Protein AF-A0A3C1T9B8-F1 (afdb_monomer_lite)

Radius of gyration: 17.52 Å; chains: 1; bounding box: 44×21×51 Å

Secondary structure (DSSP, 8-state):
-HHHHHHHHHHHHHT------EEEEEETTEEEEEEGGGEEEEEEETTEEEEEETT--EEEESS-HHHHHTT-

Foldseek 3Di:
DVVVVVVVVVVVVVPPLQADQWDFFDDPPHTDIGGPVQWPDWDDDPNWIWTAGPVRDITTDPDDPVRNVSRD

pLDDT: mean 87.99, std 10.48, range [60.34, 98.19]

Structure (mmCIF, N/CA/C/O backbone):
data_AF-A0A3C1T9B8-F1
#
_entry.id  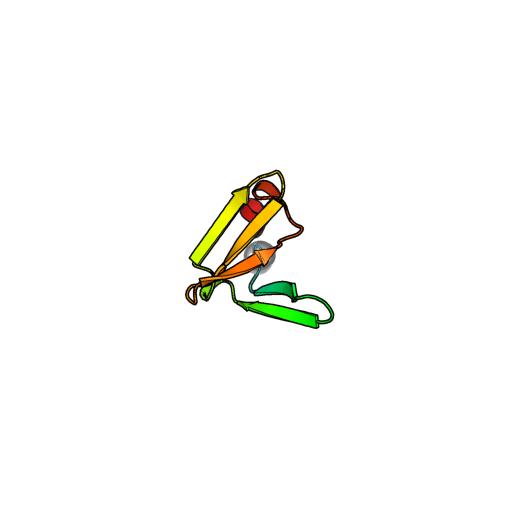 AF-A0A3C1T9B8-F1
#
loop_
_atom_site.group_PDB
_atom_site.id
_atom_site.type_symbol
_atom_site.label_atom_id
_atom_site.label_alt_id
_atom_site.label_comp_id
_atom_site.label_asym_id
_atom_site.label_entity_id
_atom_site.label_seq_id
_atom_site.pdbx_PDB_ins_code
_atom_site.Cartn_x
_atom_site.Cartn_y
_atom_site.Cartn_z
_atom_site.occupancy
_atom_site.B_iso_or_equiv
_atom_site.auth_seq_id
_atom_site.auth_comp_id
_atom_site.auth_asym_id
_atom_site.auth_atom_id
_atom_site.pdbx_PDB_model_num
ATOM 1 N N . SER A 1 1 ? -28.937 -7.084 35.663 1.00 61.47 1 SER A N 1
ATOM 2 C CA . SER A 1 1 ? -28.260 -5.897 35.094 1.00 61.47 1 SER A CA 1
ATOM 3 C C . SER A 1 1 ? -26.773 -6.075 34.803 1.00 61.47 1 SER A C 1
ATOM 5 O O . SER A 1 1 ? -26.263 -5.269 34.039 1.00 61.47 1 SER A O 1
ATOM 7 N N . GLN A 1 2 ? -26.071 -7.095 35.322 1.00 61.78 2 GLN A N 1
ATOM 8 C CA . GLN A 1 2 ? -24.642 -7.290 35.016 1.00 61.78 2 GLN A CA 1
ATOM 9 C C . GLN A 1 2 ? -24.376 -7.933 33.639 1.00 61.78 2 GLN A C 1
ATOM 11 O O . GLN A 1 2 ? -23.461 -7.501 32.945 1.00 61.78 2 GLN A O 1
ATOM 16 N N . ASP A 1 3 ? -25.236 -8.838 33.162 1.00 73.31 3 ASP A N 1
ATOM 17 C CA . ASP A 1 3 ? -25.076 -9.502 31.851 1.00 73.31 3 ASP A CA 1
ATOM 18 C C . ASP A 1 3 ? -25.156 -8.557 30.645 1.00 73.31 3 ASP A C 1
ATOM 20 O O . ASP A 1 3 ? -24.587 -8.813 29.584 1.00 73.31 3 ASP A O 1
ATOM 24 N N . LYS A 1 4 ? -25.867 -7.435 30.799 1.00 78.06 4 LYS A N 1
ATOM 25 C CA . LYS A 1 4 ? -26.041 -6.449 29.726 1.00 78.06 4 LYS A CA 1
ATOM 26 C C . LYS A 1 4 ? -24.752 -5.672 29.456 1.00 78.06 4 LYS A C 1
ATOM 28 O O . LYS A 1 4 ? -24.452 -5.401 28.302 1.00 78.06 4 LYS A O 1
ATOM 33 N N . ILE A 1 5 ? -23.991 -5.348 30.503 1.00 82.81 5 ILE A N 1
ATOM 34 C CA . ILE A 1 5 ? -22.702 -4.653 30.381 1.00 82.81 5 ILE A CA 1
ATOM 35 C C . ILE A 1 5 ? -21.673 -5.572 29.722 1.00 82.81 5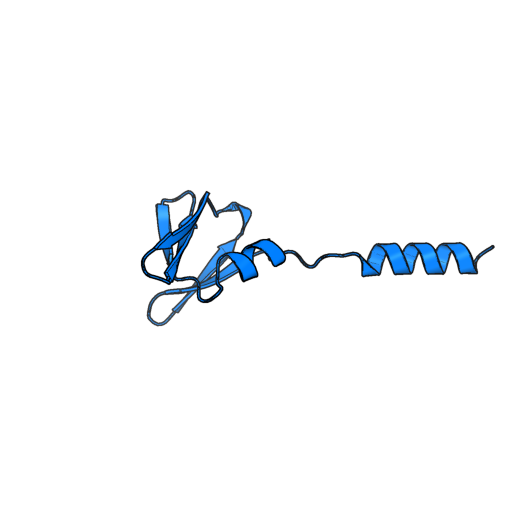 ILE A C 1
ATOM 37 O O . ILE A 1 5 ? -20.984 -5.130 28.809 1.00 82.81 5 ILE A O 1
ATOM 41 N N . GLY A 1 6 ? -21.636 -6.854 30.111 1.00 83.56 6 GLY A N 1
ATOM 42 C CA . GLY A 1 6 ? -20.759 -7.850 29.489 1.00 83.56 6 GLY A CA 1
ATOM 43 C C . GLY A 1 6 ? -20.998 -7.983 27.983 1.00 83.56 6 GLY A C 1
ATOM 44 O O . GLY A 1 6 ? -20.062 -7.844 27.203 1.00 83.56 6 GLY A O 1
ATOM 45 N N . LYS A 1 7 ? -22.262 -8.129 27.559 1.00 82.56 7 LYS A N 1
ATOM 46 C CA . LYS A 1 7 ? -22.616 -8.208 26.129 1.00 82.56 7 LYS A CA 1
ATOM 47 C C . LYS A 1 7 ? -22.281 -6.945 25.336 1.00 82.56 7 LYS A C 1
ATOM 49 O O . LYS A 1 7 ? -21.885 -7.045 24.181 1.00 82.56 7 LYS A O 1
ATOM 54 N N . VAL A 1 8 ? -22.454 -5.762 25.930 1.00 84.19 8 VAL A N 1
ATOM 55 C CA . VAL A 1 8 ? -22.112 -4.495 25.264 1.00 84.19 8 VAL A CA 1
ATOM 56 C C . VAL A 1 8 ? -20.597 -4.360 25.108 1.00 84.19 8 VAL A C 1
ATOM 58 O O . VAL A 1 8 ? -20.138 -4.005 24.028 1.00 84.19 8 VAL A O 1
ATOM 61 N N . LEU A 1 9 ? -19.815 -4.700 26.137 1.00 81.38 9 LEU A N 1
ATOM 62 C CA . LEU A 1 9 ? -18.351 -4.700 26.054 1.00 81.38 9 LEU A CA 1
ATOM 63 C C . LEU A 1 9 ? -17.830 -5.697 25.018 1.00 81.38 9 LEU A C 1
ATOM 65 O O . LEU A 1 9 ? -16.955 -5.349 24.232 1.00 81.38 9 LEU A O 1
ATOM 69 N N . GLU A 1 10 ? -18.380 -6.909 24.986 1.00 80.94 10 GLU A N 1
ATOM 70 C CA . GLU A 1 10 ? -18.000 -7.926 24.007 1.00 80.94 10 GLU A CA 1
ATOM 71 C C . GLU A 1 10 ? -18.309 -7.460 22.581 1.00 80.94 10 GLU A C 1
ATOM 73 O O . GLU A 1 10 ? -17.437 -7.519 21.719 1.00 80.94 10 GLU A O 1
ATOM 78 N N . ALA A 1 11 ? -19.492 -6.886 22.339 1.00 78.50 11 ALA A N 1
ATOM 79 C CA . ALA A 1 11 ? -19.837 -6.313 21.039 1.00 78.50 11 ALA A CA 1
ATOM 80 C C . ALA A 1 11 ? -18.911 -5.147 20.639 1.00 78.50 11 ALA A C 1
ATOM 82 O O . ALA A 1 11 ? -18.521 -5.053 19.479 1.00 78.50 11 ALA A O 1
ATOM 83 N N . MET A 1 12 ? -18.511 -4.290 21.585 1.00 73.38 12 MET A N 1
ATOM 84 C CA . MET A 1 12 ? -17.582 -3.180 21.321 1.00 73.38 12 MET A CA 1
ATOM 85 C C . MET A 1 12 ? -16.148 -3.653 21.046 1.00 73.38 12 MET A C 1
ATOM 87 O O . MET A 1 12 ? -15.452 -3.055 20.230 1.00 73.38 12 MET A O 1
ATOM 91 N N . LEU A 1 13 ? -15.694 -4.718 21.712 1.00 72.94 13 LEU A N 1
ATOM 92 C CA . LEU A 1 13 ? -14.366 -5.300 21.493 1.00 72.94 13 LEU A CA 1
ATOM 93 C C . LEU A 1 13 ? -14.305 -6.127 20.201 1.00 72.94 13 LEU A C 1
ATOM 95 O O . LEU A 1 13 ? -13.278 -6.114 19.528 1.00 72.94 13 LEU A O 1
ATOM 99 N N . SER A 1 14 ? -15.407 -6.785 19.833 1.00 65.56 14 SER A N 1
ATOM 100 C CA . SER A 1 14 ? -15.531 -7.600 18.613 1.00 65.56 14 SER A CA 1
ATOM 101 C C . SER A 1 14 ? -15.649 -6.768 17.332 1.00 65.56 14 SER A C 1
ATOM 103 O O . SER A 1 14 ? -15.478 -7.295 16.240 1.00 65.56 14 SER A O 1
ATOM 105 N N . GLN A 1 15 ? -15.946 -5.470 17.452 1.00 60.56 15 GLN A N 1
ATOM 106 C CA . GLN A 1 15 ? -16.023 -4.521 16.336 1.00 60.56 15 GLN A CA 1
ATOM 107 C C . GLN A 1 15 ? -14.687 -3.837 16.019 1.00 60.56 15 GLN A C 1
ATOM 109 O O . GLN A 1 15 ? -14.663 -2.835 15.304 1.00 60.56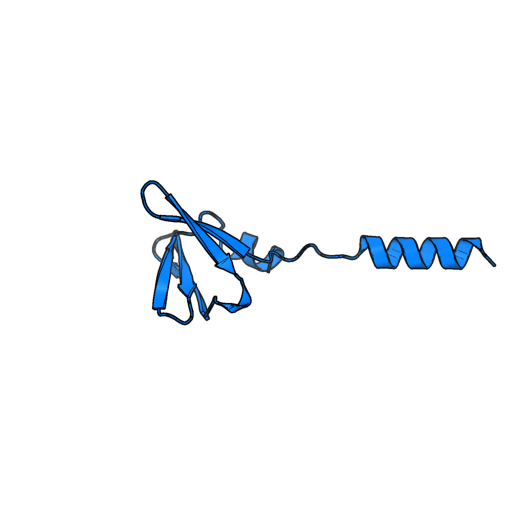 15 GLN A O 1
ATOM 114 N N . ARG A 1 16 ? -13.556 -4.337 16.533 1.00 60.34 16 ARG A N 1
ATOM 115 C CA . ARG A 1 16 ? -12.257 -3.868 16.047 1.00 60.34 16 ARG A CA 1
ATOM 116 C C . ARG A 1 16 ? -12.052 -4.393 14.635 1.00 60.34 16 ARG A C 1
ATOM 118 O O . ARG A 1 16 ? -11.605 -5.514 14.442 1.00 60.34 16 ARG A O 1
ATOM 125 N N . THR A 1 17 ? -12.392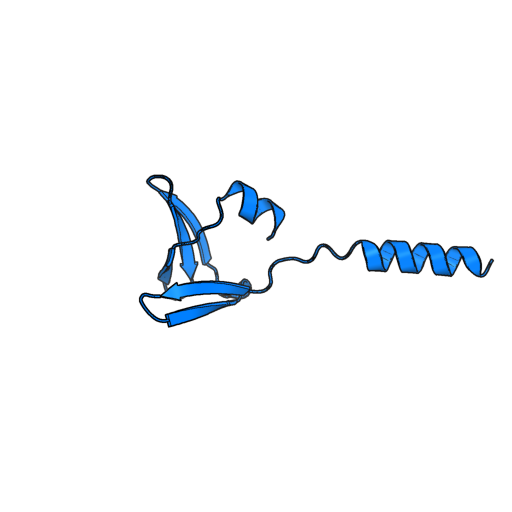 -3.568 13.654 1.00 64.81 17 THR A N 1
ATOM 126 C CA . THR A 1 17 ? -11.874 -3.724 12.300 1.00 64.81 17 THR A CA 1
ATOM 127 C C . THR A 1 17 ? -10.354 -3.641 12.404 1.00 64.81 17 THR A C 1
ATOM 129 O O . THR A 1 17 ? -9.812 -2.595 12.768 1.00 64.81 17 THR A O 1
ATOM 132 N N . ASP A 1 18 ? -9.673 -4.764 12.187 1.00 69.00 18 ASP A N 1
ATOM 133 C CA . ASP A 1 18 ? -8.213 -4.838 12.182 1.00 69.00 18 ASP A CA 1
ATOM 134 C C . ASP A 1 18 ? -7.685 -4.173 10.906 1.00 69.00 18 ASP A C 1
ATOM 136 O O . ASP A 1 18 ? -7.360 -4.825 9.914 1.00 69.00 18 ASP A O 1
ATOM 140 N N . TRP A 1 19 ? -7.641 -2.842 10.930 1.00 78.38 19 TRP A N 1
ATOM 141 C CA . TRP A 1 19 ? -7.038 -2.043 9.873 1.00 78.38 19 TRP A CA 1
ATOM 142 C C . TRP A 1 19 ? -5.561 -2.403 9.726 1.00 78.38 19 TRP A C 1
ATOM 144 O O . TRP A 1 19 ? -4.826 -2.566 10.711 1.00 78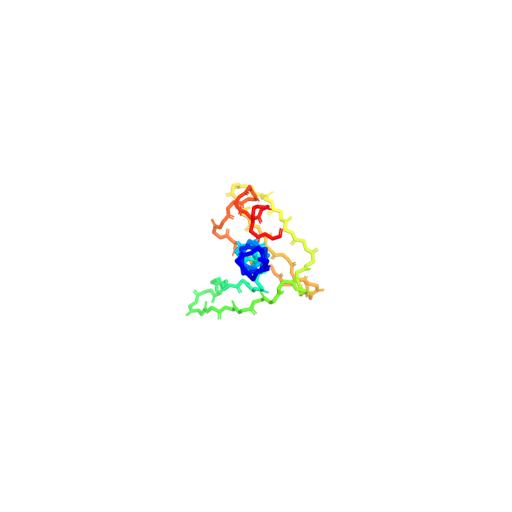.38 19 TRP A O 1
ATOM 154 N N . LYS A 1 20 ? -5.100 -2.509 8.480 1.00 80.00 20 LYS A N 1
ATOM 155 C CA . LYS A 1 20 ? -3.693 -2.767 8.178 1.00 80.00 20 LYS A CA 1
ATOM 156 C C . LYS A 1 20 ? -2.868 -1.604 8.730 1.00 80.00 20 LYS A C 1
ATOM 158 O O . LYS A 1 20 ? -3.110 -0.453 8.404 1.00 80.00 20 LYS A O 1
ATOM 163 N N . SER A 1 21 ? -1.888 -1.898 9.581 1.00 87.69 21 SER A N 1
ATOM 164 C CA . SER A 1 21 ? -0.991 -0.868 10.134 1.00 87.69 21 SER A CA 1
ATOM 165 C C . SER A 1 21 ? 0.242 -0.634 9.261 1.00 87.69 21 SER A C 1
ATOM 167 O O . SER A 1 21 ? 0.756 0.479 9.198 1.00 87.69 21 SER A O 1
ATOM 169 N N . ARG A 1 22 ? 0.690 -1.674 8.547 1.00 93.56 22 ARG A N 1
ATOM 170 C CA . ARG A 1 22 ? 1.900 -1.656 7.721 1.00 93.56 22 ARG A CA 1
ATOM 171 C C . ARG A 1 22 ? 1.811 -2.604 6.528 1.00 93.56 22 ARG A C 1
ATOM 173 O O . ARG A 1 22 ? 1.092 -3.604 6.558 1.00 93.56 22 ARG A O 1
ATOM 180 N N . PHE A 1 23 ? 2.602 -2.325 5.504 1.00 94.31 23 PHE A N 1
ATOM 181 C CA . PHE A 1 23 ? 2.814 -3.181 4.345 1.00 94.31 23 PHE A CA 1
ATOM 182 C C . PHE A 1 23 ? 4.164 -3.883 4.453 1.00 94.31 23 PHE A C 1
ATOM 184 O O . PHE A 1 23 ? 5.172 -3.238 4.722 1.00 94.31 23 PHE A O 1
ATOM 191 N N . LEU A 1 24 ? 4.180 -5.194 4.209 1.00 94.56 24 LEU A N 1
ATOM 192 C CA . LEU A 1 24 ? 5.400 -5.965 3.989 1.00 94.56 24 LEU A CA 1
ATOM 193 C C . LEU A 1 24 ? 5.571 -6.138 2.477 1.00 94.56 24 LEU A C 1
ATOM 195 O O . LEU A 1 24 ? 4.833 -6.900 1.858 1.00 94.56 24 LEU A O 1
ATOM 199 N N . LEU 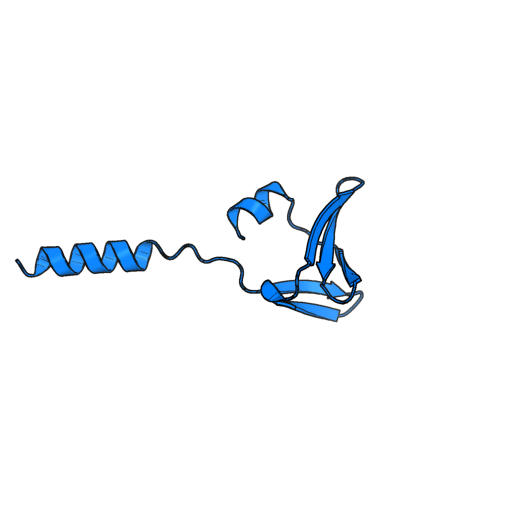A 1 25 ? 6.497 -5.392 1.883 1.00 93.88 25 LEU A N 1
ATOM 200 C CA . LEU A 1 25 ? 6.634 -5.247 0.434 1.00 93.88 25 LEU A CA 1
ATOM 201 C C . LEU A 1 25 ? 7.920 -5.916 -0.031 1.00 93.88 25 LEU A C 1
ATOM 203 O O . LEU A 1 25 ? 8.980 -5.741 0.567 1.00 93.88 25 LEU A O 1
ATOM 207 N N . LYS A 1 26 ? 7.851 -6.686 -1.114 1.00 89.88 26 LYS A N 1
ATOM 208 C CA . LYS A 1 26 ? 9.034 -7.341 -1.672 1.00 89.88 26 LYS A CA 1
ATOM 209 C C . LYS A 1 26 ? 9.916 -6.321 -2.400 1.00 89.88 26 LYS A C 1
ATOM 211 O O . LYS A 1 26 ? 9.487 -5.695 -3.365 1.00 89.88 26 LYS A O 1
ATOM 216 N N . ALA A 1 27 ? 11.176 -6.218 -1.987 1.00 86.88 27 ALA A N 1
ATOM 217 C CA . ALA A 1 27 ? 12.209 -5.378 -2.586 1.00 86.88 27 ALA A CA 1
ATOM 218 C C . ALA A 1 27 ? 13.374 -6.263 -3.068 1.00 86.88 27 ALA A C 1
ATOM 220 O O . ALA A 1 27 ? 14.364 -6.498 -2.368 1.00 86.88 27 ALA A O 1
ATOM 221 N N . GLY A 1 28 ? 13.231 -6.828 -4.271 1.00 85.56 28 GLY A N 1
ATOM 222 C CA . GLY A 1 28 ? 14.199 -7.776 -4.828 1.00 85.56 28 GLY A CA 1
ATOM 223 C C . GLY A 1 28 ? 14.311 -9.052 -3.982 1.00 85.56 28 GLY A C 1
ATOM 224 O O . GLY A 1 28 ? 13.385 -9.863 -3.959 1.00 85.56 28 GLY A O 1
ATOM 225 N N . ALA A 1 29 ? 15.452 -9.229 -3.305 1.00 91.00 29 ALA A N 1
ATOM 226 C CA . ALA A 1 29 ? 15.736 -10.369 -2.422 1.00 91.00 29 ALA A CA 1
ATOM 227 C C . ALA A 1 29 ? 15.420 -10.104 -0.934 1.00 91.00 29 ALA A C 1
ATOM 229 O O . ALA A 1 29 ? 15.710 -10.948 -0.086 1.00 91.00 29 ALA A O 1
ATOM 230 N N . ARG A 1 30 ? 14.876 -8.928 -0.596 1.00 91.81 30 ARG A N 1
ATOM 231 C CA . ARG A 1 30 ? 14.523 -8.525 0.774 1.00 91.81 30 ARG A CA 1
ATOM 232 C C . ARG A 1 30 ? 13.061 -8.093 0.849 1.00 91.81 30 ARG A C 1
ATOM 234 O O . ARG A 1 30 ? 12.386 -7.990 -0.174 1.00 91.81 30 ARG A O 1
ATOM 241 N N . PHE A 1 31 ? 12.595 -7.849 2.067 1.00 92.38 31 PHE A N 1
ATOM 242 C CA . PHE A 1 31 ? 11.310 -7.217 2.326 1.00 92.38 31 PHE A CA 1
ATOM 243 C C . PHE A 1 31 ? 11.522 -5.874 3.014 1.00 92.38 31 PHE A C 1
ATOM 245 O O . PHE A 1 31 ? 12.305 -5.788 3.961 1.00 92.38 31 PHE A O 1
ATOM 252 N N . ASP A 1 32 ? 10.785 -4.876 2.551 1.00 94.62 32 ASP A N 1
ATOM 253 C CA . ASP A 1 32 ? 10.670 -3.570 3.179 1.00 94.62 32 ASP A CA 1
ATOM 254 C C . ASP A 1 32 ? 9.363 -3.517 3.969 1.00 94.62 32 ASP A C 1
ATOM 256 O O . ASP A 1 32 ? 8.343 -4.082 3.565 1.00 94.62 32 ASP A O 1
ATOM 260 N N . VAL A 1 33 ? 9.395 -2.829 5.105 1.00 95.62 33 VAL A N 1
ATOM 261 C CA . VAL A 1 33 ? 8.198 -2.515 5.882 1.00 95.62 33 VAL A CA 1
ATOM 262 C C . VAL A 1 33 ? 7.886 -1.044 5.671 1.00 95.62 33 VAL A C 1
ATOM 264 O O . VAL A 1 33 ? 8.752 -0.204 5.898 1.00 95.62 33 VAL A O 1
ATOM 267 N N . VAL A 1 34 ? 6.662 -0.746 5.243 1.00 96.56 34 VAL A N 1
ATOM 268 C CA . VAL A 1 34 ? 6.162 0.626 5.095 1.00 96.56 34 VAL A CA 1
ATOM 269 C C . VAL A 1 34 ? 4.949 0.794 5.993 1.00 96.56 34 VAL A C 1
ATOM 271 O O . VAL A 1 34 ? 3.961 0.072 5.843 1.00 96.56 34 VAL A O 1
ATOM 274 N N . GLU A 1 35 ? 5.008 1.734 6.927 1.00 96.75 35 GLU A N 1
ATOM 275 C CA . GLU A 1 35 ? 3.875 2.039 7.802 1.00 96.75 35 GLU A CA 1
ATOM 276 C C . GLU A 1 35 ? 2.802 2.805 7.005 1.00 96.75 35 GLU A C 1
ATOM 278 O O . GLU A 1 35 ? 3.123 3.660 6.178 1.00 96.75 35 GLU A O 1
ATOM 283 N N . VAL A 1 36 ? 1.512 2.531 7.240 1.00 94.88 36 VAL A N 1
ATOM 284 C CA . VAL A 1 36 ? 0.407 3.212 6.524 1.00 94.88 36 VAL A CA 1
ATOM 285 C C . VAL A 1 36 ? 0.521 4.746 6.564 1.00 94.88 36 VAL A C 1
ATOM 287 O O . VAL A 1 36 ? 0.337 5.373 5.520 1.00 94.88 36 VAL A O 1
ATOM 290 N N . PRO A 1 37 ? 0.901 5.385 7.690 1.00 96.19 37 PRO A N 1
ATOM 291 C CA . PRO A 1 37 ? 1.116 6.831 7.737 1.00 96.19 37 PRO A CA 1
ATOM 292 C C . PRO A 1 37 ? 2.207 7.364 6.796 1.00 96.19 37 PRO A C 1
ATOM 294 O O . PRO A 1 37 ? 2.242 8.569 6.548 1.00 96.19 37 PRO A O 1
ATOM 297 N N . GLU A 1 38 ? 3.108 6.525 6.286 1.00 97.50 38 GLU A N 1
ATOM 298 C CA . GLU A 1 38 ? 4.166 6.910 5.342 1.00 97.50 38 GLU A CA 1
ATOM 299 C C . GLU A 1 38 ? 3.720 6.803 3.878 1.00 97.50 38 GLU A C 1
ATOM 301 O O . GLU A 1 38 ? 4.398 7.313 2.981 1.00 97.50 38 GLU A O 1
ATOM 306 N N . VAL A 1 39 ? 2.566 6.183 3.625 1.00 96.69 39 VAL A N 1
ATOM 307 C CA . VAL A 1 39 ? 1.978 6.067 2.291 1.00 96.69 39 VAL A CA 1
ATOM 308 C C . VAL A 1 39 ? 1.412 7.419 1.860 1.00 96.69 39 VAL A C 1
ATOM 310 O O . VAL A 1 39 ? 0.734 8.108 2.623 1.00 96.69 39 VAL A O 1
ATOM 313 N N . ALA A 1 40 ? 1.726 7.824 0.631 1.00 97.88 40 ALA A N 1
ATOM 314 C CA . ALA A 1 40 ? 1.168 9.019 0.011 1.00 97.88 40 ALA A CA 1
ATOM 315 C C . ALA A 1 40 ? -0.098 8.683 -0.781 1.00 97.88 40 ALA A C 1
ATOM 317 O O . ALA A 1 40 ? -1.110 9.361 -0.632 1.00 97.88 40 ALA A O 1
ATOM 318 N N . TYR A 1 41 ? -0.036 7.649 -1.623 1.00 96.62 41 TYR A N 1
ATOM 319 C CA . TYR A 1 41 ? -1.165 7.161 -2.412 1.00 96.62 41 TYR A CA 1
ATOM 320 C C . TYR A 1 41 ? -0.885 5.756 -2.956 1.00 96.62 41 TYR A C 1
ATOM 322 O O . TYR A 1 41 ? 0.264 5.302 -3.005 1.00 96.62 41 TYR A O 1
ATOM 330 N N . LEU A 1 42 ? -1.954 5.087 -3.386 1.00 97.25 42 LEU A N 1
ATOM 331 C CA . LEU A 1 42 ? -1.899 3.851 -4.154 1.00 97.25 42 LEU A CA 1
ATOM 332 C C . LEU A 1 42 ? -2.599 4.062 -5.497 1.00 97.25 42 LEU A C 1
ATOM 334 O O . LEU A 1 42 ? -3.545 4.844 -5.587 1.00 97.25 42 LEU A O 1
ATOM 338 N N . TYR A 1 43 ? -2.139 3.378 -6.540 1.00 97.00 43 TYR A N 1
ATOM 339 C CA . TYR A 1 43 ? -2.792 3.388 -7.850 1.00 97.00 43 TYR A CA 1
ATOM 340 C C . TYR A 1 43 ? -2.567 2.076 -8.589 1.00 97.00 43 TYR A C 1
ATOM 342 O O . TYR A 1 43 ? -1.608 1.361 -8.312 1.00 97.00 43 TYR A O 1
ATOM 350 N N . ALA A 1 44 ? -3.442 1.781 -9.545 1.00 96.12 44 ALA A N 1
ATOM 351 C CA . ALA A 1 44 ? -3.285 0.654 -10.448 1.00 96.12 44 ALA A CA 1
ATOM 352 C C . ALA A 1 44 ? -2.874 1.140 -11.843 1.00 96.12 44 ALA A C 1
ATOM 354 O O . ALA A 1 44 ? -3.454 2.088 -12.370 1.00 96.12 44 ALA A O 1
ATOM 355 N N . GLU A 1 45 ? -1.896 0.473 -12.447 1.00 95.56 45 GLU A N 1
ATOM 356 C CA . GLU A 1 45 ? -1.456 0.674 -13.831 1.00 95.56 45 GLU A CA 1
ATOM 357 C C . GLU A 1 45 ? -1.065 -0.699 -14.399 1.00 95.56 45 GLU A C 1
ATOM 359 O O . GLU A 1 45 ? -0.457 -1.509 -13.704 1.00 95.56 45 GLU A O 1
ATOM 364 N N . ASP A 1 46 ? -1.496 -1.014 -15.624 1.00 93.38 46 ASP A N 1
ATOM 365 C CA . ASP A 1 46 ? -1.214 -2.294 -16.299 1.00 93.38 46 ASP A CA 1
ATOM 366 C C . ASP A 1 46 ? -1.486 -3.563 -15.459 1.00 93.38 46 ASP A C 1
ATOM 368 O O . ASP A 1 46 ? -0.744 -4.543 -15.512 1.00 93.38 46 ASP A O 1
ATOM 372 N N . LYS A 1 47 ? -2.607 -3.574 -14.716 1.00 89.38 47 LYS A N 1
ATOM 373 C CA . LYS A 1 47 ? -3.042 -4.661 -13.801 1.00 89.38 47 LYS A CA 1
ATOM 374 C C . LYS A 1 47 ? -2.156 -4.858 -12.567 1.00 89.38 47 LYS A C 1
ATOM 376 O O . LYS A 1 47 ? -2.256 -5.885 -11.902 1.00 89.38 47 LYS A O 1
ATOM 381 N N . VAL A 1 48 ? -1.315 -3.881 -12.254 1.00 93.44 48 VAL A N 1
ATOM 382 C CA . VAL A 1 48 ? -0.409 -3.911 -11.111 1.00 93.44 48 VAL A CA 1
ATOM 383 C C . VAL A 1 48 ? -0.749 -2.765 -10.172 1.00 93.44 48 VAL A C 1
ATOM 385 O O . VAL A 1 48 ? -0.965 -1.641 -10.622 1.00 93.44 48 VAL A O 1
ATOM 388 N N . VAL A 1 49 ? -0.793 -3.039 -8.867 1.00 96.31 49 VAL A N 1
ATOM 389 C CA . VAL A 1 49 ? -0.982 -2.005 -7.846 1.00 96.31 49 VAL A CA 1
ATOM 390 C C . VAL A 1 49 ? 0.371 -1.499 -7.370 1.00 96.31 49 VAL A C 1
ATOM 392 O O . VAL A 1 49 ? 1.288 -2.262 -7.056 1.00 96.31 49 VAL A O 1
ATOM 395 N N . PHE A 1 50 ? 0.478 -0.181 -7.307 1.00 96.88 50 PHE A N 1
ATOM 396 C CA . PHE A 1 50 ? 1.648 0.537 -6.852 1.00 96.88 50 PHE A CA 1
ATOM 397 C C . PHE A 1 50 ? 1.344 1.279 -5.563 1.00 96.88 50 PHE A C 1
ATOM 399 O O . PHE A 1 50 ? 0.367 2.021 -5.483 1.00 96.88 50 PHE A O 1
ATOM 406 N N . LEU A 1 51 ? 2.231 1.127 -4.584 1.00 97.25 51 LEU A N 1
ATOM 407 C CA . LEU A 1 51 ? 2.272 1.952 -3.385 1.00 97.25 51 LEU A CA 1
ATOM 408 C C . LEU A 1 51 ? 3.375 2.989 -3.547 1.00 97.25 51 LEU A C 1
ATOM 410 O O . LEU A 1 51 ? 4.525 2.639 -3.829 1.00 97.25 51 LEU A O 1
ATOM 414 N N . VAL A 1 52 ? 3.029 4.258 -3.348 1.00 97.69 52 VAL A N 1
ATOM 415 C CA . VAL A 1 52 ? 3.989 5.364 -3.344 1.00 97.69 52 VAL A CA 1
ATOM 416 C C . VAL A 1 52 ? 4.066 5.954 -1.947 1.00 97.69 52 VAL A C 1
ATOM 418 O O . VAL A 1 52 ? 3.051 6.336 -1.364 1.00 97.69 52 VAL A O 1
ATOM 421 N N . THR A 1 53 ? 5.276 6.031 -1.400 1.00 97.94 53 THR A N 1
ATOM 422 C CA . THR A 1 53 ? 5.517 6.662 -0.099 1.00 97.94 53 THR A CA 1
ATOM 423 C C . THR A 1 53 ? 5.629 8.177 -0.232 1.00 97.94 53 THR A C 1
ATOM 425 O O . THR A 1 53 ? 5.875 8.716 -1.313 1.00 97.94 53 THR A O 1
ATOM 428 N N . LYS A 1 54 ? 5.514 8.888 0.890 1.00 98.19 54 LYS A N 1
ATOM 429 C CA . LYS A 1 54 ? 5.754 10.340 0.970 1.00 98.19 54 LYS A CA 1
ATOM 430 C C . LYS A 1 54 ? 7.180 10.737 0.571 1.00 98.19 54 LYS A C 1
ATOM 432 O O . LYS A 1 54 ? 7.396 11.858 0.129 1.00 98.19 54 LYS A O 1
ATOM 437 N N . GLU A 1 55 ? 8.131 9.807 0.661 1.00 97.44 55 GLU A N 1
ATOM 438 C CA . GLU A 1 55 ? 9.506 9.967 0.168 1.00 97.44 55 GLU A CA 1
ATOM 439 C C . GLU A 1 55 ? 9.664 9.627 -1.327 1.00 97.44 55 GLU A C 1
ATOM 441 O O . GLU A 1 55 ? 10.784 9.549 -1.826 1.00 97.44 55 GLU A O 1
ATOM 446 N N . GLN A 1 56 ? 8.562 9.403 -2.052 1.00 97.00 56 GLN A N 1
ATOM 447 C CA . GLN A 1 56 ? 8.533 9.038 -3.474 1.00 97.00 56 GLN A CA 1
ATOM 448 C C . GLN A 1 56 ? 9.164 7.669 -3.799 1.00 97.00 56 GLN A C 1
ATOM 450 O O . GLN A 1 56 ? 9.491 7.395 -4.955 1.00 97.00 56 GLN A O 1
ATOM 455 N N . LYS A 1 57 ? 9.296 6.768 -2.812 1.00 95.69 57 LYS A N 1
ATOM 456 C CA . LYS A 1 57 ? 9.646 5.361 -3.074 1.00 95.69 57 LYS A CA 1
ATOM 457 C C . LYS A 1 57 ? 8.417 4.640 -3.632 1.00 95.69 57 LYS A C 1
ATOM 459 O O . LYS A 1 57 ? 7.317 4.818 -3.111 1.00 95.69 57 LYS A O 1
ATOM 464 N N . LYS A 1 58 ? 8.607 3.832 -4.678 1.00 95.62 58 LYS A N 1
ATOM 465 C CA . LYS A 1 58 ? 7.543 3.091 -5.372 1.00 95.62 58 LYS A CA 1
ATOM 466 C C . LYS A 1 58 ? 7.725 1.589 -5.156 1.00 95.62 58 LYS A C 1
ATOM 468 O O . LYS A 1 58 ? 8.811 1.063 -5.384 1.00 95.62 58 LYS A O 1
ATOM 473 N N . TYR A 1 59 ? 6.651 0.919 -4.756 1.00 95.81 59 TYR A N 1
ATOM 474 C CA . TYR A 1 59 ? 6.616 -0.514 -4.475 1.00 95.81 59 TYR A CA 1
ATOM 475 C C . TYR A 1 59 ? 5.490 -1.195 -5.245 1.00 95.81 59 TYR A C 1
ATOM 477 O O . TYR A 1 59 ? 4.445 -0.589 -5.481 1.00 95.81 59 TYR A O 1
ATOM 485 N N . PHE A 1 60 ? 5.696 -2.464 -5.589 1.00 93.94 60 PHE A N 1
ATOM 486 C CA . PHE A 1 60 ? 4.634 -3.347 -6.059 1.00 93.94 60 PHE A CA 1
ATOM 487 C C . PHE A 1 60 ? 3.830 -3.870 -4.872 1.00 93.94 60 PHE A C 1
ATOM 489 O O . PHE A 1 60 ? 4.410 -4.239 -3.847 1.00 93.94 60 PHE A O 1
ATOM 496 N N . VAL A 1 61 ? 2.512 -3.916 -5.028 1.00 93.62 61 VAL A N 1
ATOM 497 C CA . VAL A 1 61 ? 1.590 -4.505 -4.059 1.00 93.62 61 VAL A CA 1
ATOM 498 C C . VAL A 1 61 ? 0.884 -5.678 -4.729 1.00 93.62 61 VAL A C 1
ATOM 500 O O . VAL A 1 61 ? 0.387 -5.539 -5.845 1.00 93.62 61 VAL A O 1
ATOM 503 N N . ASP A 1 62 ? 0.872 -6.826 -4.052 1.00 90.81 62 ASP A N 1
ATOM 504 C CA . ASP A 1 62 ? 0.236 -8.047 -4.562 1.00 90.81 62 ASP A CA 1
ATOM 505 C C . ASP A 1 62 ? -1.300 -8.000 -4.435 1.00 90.81 62 ASP A C 1
ATOM 507 O O . ASP A 1 62 ? -1.998 -8.618 -5.234 1.00 90.81 62 ASP A O 1
ATOM 511 N N . ASP A 1 63 ? -1.824 -7.266 -3.444 1.00 91.75 63 ASP A N 1
ATOM 512 C CA . ASP A 1 63 ? -3.260 -7.007 -3.282 1.00 91.75 63 ASP A CA 1
ATOM 513 C C . ASP A 1 63 ? -3.788 -6.084 -4.408 1.00 91.75 63 ASP A C 1
ATOM 515 O O . ASP A 1 63 ? -3.126 -5.127 -4.822 1.00 91.75 63 ASP A O 1
ATOM 519 N N . THR A 1 64 ? -5.024 -6.316 -4.850 1.00 93.56 64 THR A N 1
ATOM 520 C CA . THR A 1 64 ? -5.781 -5.401 -5.724 1.00 93.56 64 THR A CA 1
ATOM 521 C C . THR A 1 64 ? -6.261 -4.151 -4.972 1.00 93.56 64 THR A C 1
ATOM 523 O O . THR A 1 64 ? -6.299 -4.130 -3.742 1.00 93.56 64 THR A O 1
ATOM 526 N N . LEU A 1 65 ? -6.668 -3.096 -5.694 1.00 93.31 65 LEU A N 1
ATOM 527 C CA . LEU A 1 65 ? -7.227 -1.896 -5.052 1.00 93.31 65 LEU A CA 1
ATOM 528 C C . LEU A 1 65 ? -8.502 -2.209 -4.251 1.00 93.31 65 LEU A C 1
ATOM 530 O O . LEU A 1 65 ? -8.620 -1.729 -3.129 1.00 93.31 65 LEU A O 1
ATOM 534 N N . ASP A 1 66 ? -9.396 -3.056 -4.771 1.00 91.94 66 ASP A N 1
ATOM 535 C CA . ASP A 1 66 ? -10.608 -3.489 -4.062 1.00 91.94 66 ASP A CA 1
ATOM 536 C C . ASP A 1 66 ? -10.289 -4.211 -2.741 1.00 91.94 66 ASP A C 1
ATOM 538 O O . ASP A 1 66 ? -10.901 -3.943 -1.708 1.00 91.94 66 ASP A O 1
ATOM 542 N N . GLU A 1 67 ? -9.299 -5.109 -2.738 1.00 91.38 67 GLU A N 1
ATOM 543 C CA . GLU A 1 67 ? -8.874 -5.803 -1.515 1.00 91.38 67 GLU A CA 1
ATOM 544 C C . GLU A 1 67 ? -8.247 -4.851 -0.495 1.00 91.38 67 GLU A C 1
ATOM 546 O O . GLU A 1 67 ? -8.372 -5.073 0.711 1.00 91.38 67 GLU A O 1
ATOM 551 N N . LEU A 1 68 ? -7.555 -3.811 -0.964 1.00 91.06 68 LEU A N 1
ATOM 552 C CA . LEU A 1 68 ? -6.930 -2.805 -0.111 1.00 91.06 68 LEU A CA 1
ATOM 553 C C . LEU A 1 68 ? -7.960 -1.850 0.489 1.00 91.06 68 LEU A C 1
ATOM 555 O O . LEU A 1 68 ? -7.834 -1.525 1.664 1.00 91.06 68 LEU A O 1
ATOM 559 N N . GLU A 1 69 ? -8.996 -1.469 -0.259 1.00 88.25 69 GLU A N 1
ATOM 560 C CA . GLU A 1 69 ? -10.097 -0.630 0.235 1.00 88.25 69 GLU A CA 1
ATOM 561 C C . GLU A 1 69 ? -10.830 -1.275 1.420 1.00 88.25 69 GLU A C 1
ATOM 563 O O . GLU A 1 69 ? -11.259 -0.588 2.340 1.00 88.25 69 GLU A O 1
ATOM 568 N N . GLN A 1 70 ? -10.921 -2.607 1.461 1.00 86.81 70 GLN A N 1
ATOM 569 C CA . GLN A 1 70 ? -11.531 -3.303 2.599 1.00 86.81 70 GLN A CA 1
ATOM 570 C C . GLN A 1 70 ? -10.614 -3.438 3.823 1.00 86.81 70 GLN A C 1
ATOM 572 O O . GLN A 1 70 ? -11.089 -3.789 4.904 1.00 86.81 70 GLN A O 1
ATOM 577 N N . LYS A 1 71 ? -9.304 -3.216 3.659 1.00 81.44 71 LYS A N 1
ATOM 578 C CA . LYS A 1 71 ? -8.274 -3.469 4.684 1.00 81.44 71 LYS A CA 1
ATOM 579 C C . LYS A 1 71 ? -7.640 -2.186 5.243 1.00 81.44 71 LYS A C 1
ATOM 581 O O . LYS A 1 71 ? -6.901 -2.289 6.228 1.00 81.44 71 LYS A O 1
ATOM 586 N N . LEU A 1 72 ? -7.869 -1.026 4.618 1.00 80.88 72 LEU A N 1
ATOM 587 C CA . LEU A 1 72 ? -7.257 0.276 4.933 1.00 80.88 72 LEU A CA 1
ATOM 588 C C . LEU A 1 72 ? -8.265 1.313 5.419 1.00 80.88 72 LEU A C 1
ATOM 590 O O . LEU A 1 72 ? -9.369 1.375 4.843 1.00 80.88 72 LEU A O 1
#

Sequence (72 aa):
SQDKIGKVLEAMLSQRTDWKSRFLLKAGARFDVVEVPEVAYLYAEDKVVFLVTKEQKKYFVDDTLDELEQKL